Protein AF-A0A2D9WFL4-F1 (afdb_monomer_lite)

Structure (mmCIF, N/CA/C/O backbone):
data_AF-A0A2D9WFL4-F1
#
_entry.id   AF-A0A2D9WFL4-F1
#
loop_
_atom_site.group_PDB
_atom_site.id
_atom_site.type_symbol
_atom_site.label_atom_id
_atom_site.label_alt_id
_atom_site.label_comp_id
_atom_site.label_asym_id
_atom_site.label_entity_id
_atom_site.label_seq_id
_atom_site.pdbx_PDB_ins_code
_atom_site.Cartn_x
_atom_site.Cartn_y
_atom_site.Cartn_z
_atom_site.occupancy
_atom_site.B_iso_or_equiv
_atom_site.auth_seq_id
_atom_site.auth_comp_id
_atom_site.auth_asym_id
_atom_site.auth_atom_id
_atom_site.pdbx_PDB_model_num
ATOM 1 N N . MET A 1 1 ? -18.111 1.338 -8.204 1.00 41.81 1 MET A N 1
ATOM 2 C CA . MET A 1 1 ? -17.245 0.696 -9.218 1.00 41.81 1 MET A CA 1
ATOM 3 C C . MET A 1 1 ? -16.250 1.674 -9.859 1.00 41.81 1 MET A C 1
ATOM 5 O O . MET A 1 1 ? -15.153 1.237 -10.165 1.00 41.81 1 MET A O 1
ATOM 9 N N . GLU A 1 2 ? -16.521 2.983 -9.957 1.00 27.59 2 GLU A N 1
ATOM 10 C CA . GLU A 1 2 ? -15.543 3.952 -10.506 1.00 27.59 2 GLU A CA 1
ATOM 11 C C . GLU A 1 2 ? -14.470 4.491 -9.529 1.00 27.59 2 GLU A C 1
ATOM 13 O O . GLU A 1 2 ? -13.368 4.811 -9.965 1.00 27.59 2 GLU A O 1
ATOM 18 N N . GLU A 1 3 ? -14.732 4.611 -8.220 1.00 31.34 3 GLU A N 1
ATOM 19 C CA . GLU A 1 3 ? -13.865 5.429 -7.339 1.00 31.34 3 GLU A CA 1
ATOM 20 C C . GLU A 1 3 ? -12.453 4.862 -7.096 1.00 31.34 3 GLU A C 1
ATOM 22 O O . GLU A 1 3 ? -11.507 5.628 -6.917 1.00 31.34 3 GLU A O 1
ATOM 27 N N . ARG A 1 4 ? -12.262 3.535 -7.147 1.00 41.53 4 ARG A N 1
ATOM 28 C CA . ARG A 1 4 ? -10.943 2.904 -6.914 1.00 41.53 4 ARG A CA 1
ATOM 29 C C . ARG A 1 4 ? -10.022 2.936 -8.137 1.00 41.53 4 ARG A C 1
ATOM 31 O O . ARG A 1 4 ? -8.808 2.837 -7.981 1.00 41.53 4 ARG A O 1
ATOM 38 N N . ASN A 1 5 ? -10.578 3.133 -9.336 1.00 36.47 5 ASN A N 1
ATOM 39 C CA . ASN A 1 5 ? -9.815 3.262 -10.583 1.00 36.47 5 ASN A CA 1
ATOM 40 C C . ASN A 1 5 ? -9.359 4.700 -10.868 1.00 36.47 5 ASN A C 1
ATOM 42 O O . ASN A 1 5 ? -8.641 4.946 -11.838 1.00 36.47 5 ASN A O 1
ATOM 46 N N . VAL A 1 6 ? -9.720 5.652 -10.006 1.00 35.28 6 VAL A N 1
ATOM 47 C CA . VAL A 1 6 ? -9.372 7.062 -10.165 1.00 35.28 6 VAL A CA 1
ATOM 48 C C . VAL A 1 6 ? -8.360 7.470 -9.093 1.00 35.28 6 VAL A C 1
ATOM 50 O O . VAL A 1 6 ? -8.606 8.322 -8.244 1.00 35.28 6 VAL A O 1
ATOM 53 N N . ILE A 1 7 ? -7.144 6.924 -9.181 1.00 43.97 7 ILE A N 1
ATOM 54 C CA . ILE A 1 7 ? -5.972 7.685 -8.730 1.00 43.97 7 ILE A CA 1
ATOM 55 C C . ILE A 1 7 ? -5.792 8.813 -9.754 1.00 43.97 7 ILE A C 1
ATOM 57 O O . ILE A 1 7 ? -5.145 8.675 -10.791 1.00 43.97 7 ILE A O 1
ATOM 61 N N . HIS A 1 8 ? -6.487 9.914 -9.491 1.00 41.41 8 HIS A N 1
ATOM 62 C CA . HIS A 1 8 ? -6.560 11.122 -10.300 1.00 41.41 8 HIS A CA 1
ATOM 63 C C . HIS A 1 8 ? -5.153 11.618 -10.681 1.00 41.41 8 HIS A C 1
ATOM 65 O O . HIS A 1 8 ? -4.434 12.095 -9.811 1.00 41.41 8 HIS A O 1
ATOM 71 N N . ARG A 1 9 ? -4.768 11.502 -11.966 1.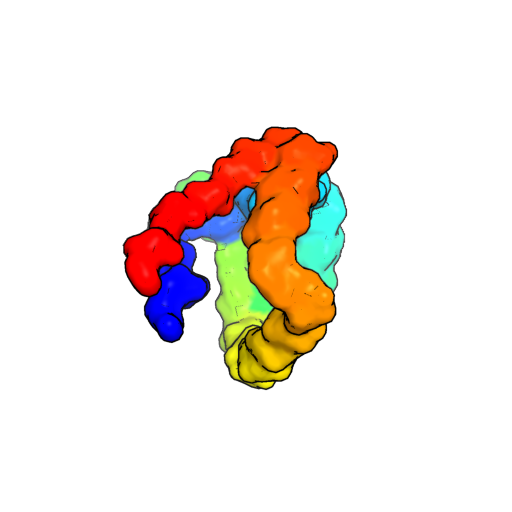00 46.88 9 ARG A N 1
ATOM 72 C CA . ARG A 1 9 ? -3.763 12.308 -12.709 1.00 46.88 9 ARG A CA 1
ATOM 73 C C . ARG A 1 9 ? -2.470 12.731 -11.981 1.00 46.88 9 ARG A C 1
ATOM 75 O O . ARG A 1 9 ? -1.842 13.716 -12.360 1.00 46.88 9 ARG A O 1
ATOM 82 N N . GLN A 1 10 ? -2.038 12.002 -10.964 1.00 55.69 10 GLN A N 1
ATOM 83 C CA . GLN A 1 10 ? -0.826 12.292 -10.219 1.00 55.69 10 GLN A CA 1
ATOM 84 C C . GLN A 1 10 ? 0.085 11.084 -10.264 1.00 55.69 10 GLN A C 1
ATOM 86 O O . GLN A 1 10 ? -0.298 9.975 -9.898 1.00 55.69 10 GLN A O 1
ATOM 91 N N . THR A 1 11 ? 1.327 11.332 -10.657 1.00 71.50 11 THR A N 1
ATOM 92 C CA . THR A 1 11 ? 2.406 10.366 -10.538 1.00 71.50 11 THR A CA 1
ATOM 93 C C . THR A 1 11 ? 2.470 9.821 -9.110 1.00 71.50 11 THR A C 1
ATOM 95 O O . THR A 1 11 ? 2.691 10.575 -8.148 1.00 71.50 11 THR A O 1
ATOM 98 N N . ILE A 1 12 ? 2.278 8.507 -8.980 1.00 85.94 12 ILE A N 1
ATOM 99 C CA . ILE A 1 12 ? 2.533 7.772 -7.745 1.00 85.94 12 ILE A CA 1
ATOM 100 C C . ILE A 1 12 ? 4.024 7.488 -7.683 1.00 85.94 12 ILE A C 1
ATOM 102 O O . ILE A 1 12 ? 4.589 6.854 -8.568 1.00 85.94 12 ILE A O 1
ATOM 106 N N . THR A 1 13 ? 4.667 7.993 -6.638 1.00 88.12 13 THR A N 1
ATOM 107 C CA . THR A 1 13 ? 6.080 7.739 -6.360 1.00 88.12 13 THR A CA 1
ATOM 108 C C . THR A 1 13 ? 6.201 6.753 -5.209 1.00 88.12 13 THR A C 1
ATOM 110 O O . THR A 1 13 ? 5.288 6.635 -4.390 1.00 88.12 13 THR A O 1
ATOM 113 N N . GLN A 1 14 ? 7.355 6.094 -5.089 1.00 87.81 14 GLN A N 1
ATOM 114 C CA . GLN A 1 14 ? 7.652 5.215 -3.952 1.00 87.81 14 GLN A CA 1
ATOM 115 C C . GLN A 1 14 ? 7.433 5.915 -2.606 1.00 87.81 14 GLN A C 1
ATOM 117 O O . GLN A 1 14 ? 6.865 5.320 -1.700 1.00 87.81 14 GLN A O 1
ATOM 122 N N . ARG A 1 15 ? 7.820 7.192 -2.483 1.00 88.31 15 ARG A N 1
ATOM 123 C CA . ARG A 1 15 ? 7.586 7.975 -1.262 1.00 88.31 15 ARG A CA 1
ATOM 124 C C . ARG A 1 15 ? 6.097 8.103 -0.946 1.00 88.31 15 ARG A C 1
ATOM 126 O O . ARG A 1 15 ? 5.709 7.860 0.187 1.00 88.31 15 ARG A O 1
ATOM 133 N N . LYS A 1 16 ? 5.272 8.467 -1.937 1.00 87.69 16 LYS A N 1
ATOM 134 C CA . LYS A 1 16 ? 3.816 8.584 -1.745 1.00 87.69 16 LYS A CA 1
ATOM 135 C C . LYS A 1 16 ? 3.203 7.244 -1.341 1.00 87.69 16 LYS A C 1
ATOM 137 O O . LYS A 1 16 ? 2.377 7.214 -0.437 1.00 87.69 16 LYS A O 1
ATOM 142 N N . LEU A 1 17 ? 3.630 6.156 -1.984 1.00 89.00 17 LEU A N 1
ATOM 143 C CA . LEU A 1 17 ? 3.145 4.814 -1.672 1.00 89.00 17 LEU A CA 1
ATOM 144 C C . LEU A 1 17 ? 3.552 4.378 -0.258 1.00 89.00 17 LEU A C 1
ATOM 146 O O . LEU A 1 17 ? 2.707 3.910 0.490 1.00 89.00 17 LEU A O 1
ATOM 150 N N . ALA A 1 18 ? 4.811 4.598 0.133 1.00 91.00 18 ALA A N 1
ATOM 151 C CA . ALA A 1 18 ? 5.312 4.279 1.469 1.00 91.00 18 ALA A CA 1
ATOM 152 C C . ALA A 1 18 ? 4.506 5.004 2.559 1.00 91.00 18 ALA A C 1
ATOM 154 O O . ALA A 1 18 ? 4.002 4.371 3.482 1.00 91.00 18 ALA A O 1
ATOM 155 N N . THR A 1 19 ? 4.290 6.315 2.389 1.00 89.00 19 THR A N 1
ATOM 156 C CA . THR A 1 19 ? 3.451 7.111 3.294 1.00 89.00 19 THR A CA 1
ATOM 157 C C . THR A 1 19 ? 2.016 6.590 3.356 1.00 89.00 19 THR A C 1
ATOM 159 O O . THR A 1 19 ? 1.474 6.462 4.447 1.00 89.00 19 THR A O 1
ATOM 162 N N . TYR A 1 20 ? 1.405 6.268 2.211 1.00 87.81 20 TYR A N 1
ATOM 163 C CA . TYR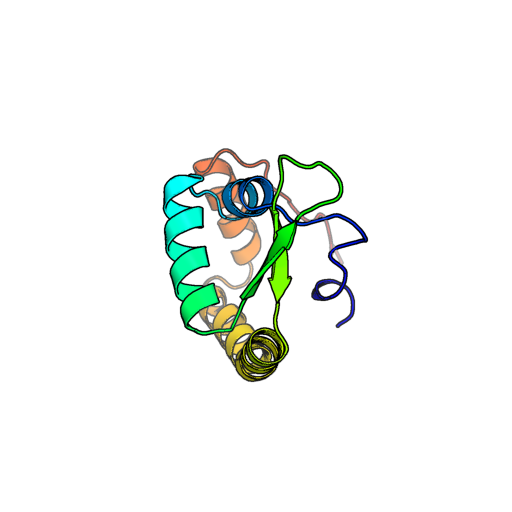 A 1 20 ? 0.038 5.740 2.165 1.00 87.81 20 TYR A CA 1
ATOM 164 C C . TYR A 1 20 ? -0.092 4.383 2.874 1.00 87.81 20 TYR A C 1
ATOM 166 O O . TYR A 1 20 ? -1.070 4.147 3.575 1.00 87.81 20 TYR A O 1
ATOM 174 N N . CYS A 1 21 ? 0.905 3.510 2.726 1.00 88.44 21 CYS A N 1
ATOM 175 C CA . CYS A 1 21 ? 0.932 2.188 3.347 1.00 88.44 21 CYS A CA 1
ATOM 176 C C . CYS A 1 21 ? 1.415 2.197 4.809 1.00 88.44 21 CYS A C 1
ATOM 178 O O . CYS A 1 21 ? 1.434 1.140 5.431 1.00 88.44 21 CYS A O 1
ATOM 180 N N . GLY A 1 22 ? 1.831 3.346 5.355 1.00 89.31 22 GLY A N 1
ATOM 181 C CA . GLY A 1 22 ? 2.356 3.437 6.721 1.00 89.31 22 GLY A CA 1
ATOM 182 C C . GLY A 1 22 ? 3.691 2.709 6.928 1.00 89.31 22 GLY A C 1
ATOM 183 O O . GLY A 1 22 ? 3.980 2.276 8.039 1.00 89.31 22 GLY A O 1
ATOM 184 N N . VAL A 1 23 ? 4.499 2.563 5.874 1.00 91.00 23 VAL A N 1
ATOM 185 C CA . VAL A 1 23 ? 5.817 1.902 5.917 1.00 91.00 23 VAL A CA 1
ATOM 186 C C . VAL A 1 23 ? 6.931 2.885 5.568 1.00 91.00 23 VAL A C 1
ATOM 188 O O . VAL A 1 23 ? 6.704 3.905 4.911 1.00 91.00 23 VAL A O 1
ATOM 191 N N . ASP A 1 24 ? 8.164 2.587 5.972 1.00 93.38 24 ASP A N 1
ATOM 192 C CA . ASP A 1 24 ? 9.310 3.389 5.556 1.00 93.38 24 ASP A CA 1
ATOM 193 C C . ASP A 1 24 ? 9.674 3.162 4.073 1.00 93.38 24 ASP A C 1
ATOM 195 O O . ASP A 1 24 ? 9.259 2.200 3.415 1.00 93.38 24 ASP A O 1
ATOM 199 N N . GLN A 1 25 ? 10.466 4.082 3.516 1.00 90.62 25 GLN A N 1
ATOM 200 C CA . GLN A 1 25 ? 10.845 4.024 2.103 1.00 90.62 25 GLN A CA 1
ATOM 201 C C . GLN A 1 25 ? 11.732 2.821 1.767 1.00 90.62 25 GLN A C 1
ATOM 203 O O . GLN A 1 25 ? 11.691 2.369 0.623 1.00 90.62 25 GLN A O 1
ATOM 208 N N . THR A 1 26 ? 12.524 2.309 2.709 1.00 92.88 26 THR A N 1
ATOM 209 C CA . THR A 1 26 ? 13.403 1.152 2.500 1.00 92.88 26 THR A CA 1
ATOM 210 C C . THR A 1 26 ? 12.574 -0.119 2.371 1.00 92.88 26 THR A C 1
ATOM 212 O O . THR A 1 26 ? 12.736 -0.838 1.384 1.00 92.88 26 THR A O 1
ATOM 215 N N . MET A 1 27 ? 11.628 -0.342 3.285 1.00 94.19 27 MET A N 1
ATOM 216 C CA . MET A 1 27 ? 10.663 -1.443 3.217 1.00 94.19 27 MET A CA 1
ATOM 217 C C . MET A 1 27 ? 9.840 -1.376 1.928 1.00 94.19 27 MET A C 1
ATOM 219 O O . MET A 1 27 ? 9.787 -2.346 1.171 1.00 94.19 27 MET A O 1
ATOM 223 N N . ALA A 1 28 ? 9.292 -0.200 1.592 1.00 93.12 28 ALA A N 1
ATOM 224 C CA . ALA A 1 28 ? 8.585 -0.009 0.325 1.00 93.12 28 ALA A CA 1
ATOM 225 C C . ALA A 1 28 ? 9.477 -0.318 -0.891 1.00 93.12 28 ALA A C 1
ATOM 227 O O . ALA A 1 28 ? 9.014 -0.905 -1.867 1.00 93.12 28 ALA A O 1
ATOM 228 N N . SER A 1 29 ? 10.766 0.043 -0.842 1.00 92.94 29 SER A N 1
ATOM 229 C CA . SER A 1 29 ? 11.727 -0.264 -1.908 1.00 92.94 29 SER A CA 1
ATOM 230 C C . SER A 1 29 ? 11.882 -1.765 -2.117 1.00 92.94 29 SER A C 1
ATOM 232 O O . SER A 1 29 ? 11.885 -2.215 -3.261 1.00 92.94 29 SER A O 1
ATOM 234 N N . GLN A 1 30 ? 12.013 -2.524 -1.025 1.00 96.38 30 GLN A N 1
ATOM 235 C CA . GLN A 1 30 ? 12.188 -3.974 -1.050 1.00 96.38 30 GLN A CA 1
ATOM 236 C C . GLN A 1 30 ? 10.957 -4.666 -1.633 1.00 96.38 30 GLN A C 1
ATOM 238 O O . GLN A 1 30 ? 11.093 -5.427 -2.587 1.00 96.38 30 GLN A O 1
ATOM 243 N N . VAL A 1 31 ? 9.759 -4.326 -1.150 1.00 95.75 31 VAL A N 1
ATOM 244 C CA . VAL A 1 31 ? 8.502 -4.889 -1.671 1.00 95.75 31 VAL A CA 1
ATOM 245 C C . VAL A 1 31 ? 8.334 -4.572 -3.156 1.00 95.75 31 VAL A C 1
ATOM 247 O O . VAL A 1 31 ? 8.072 -5.457 -3.962 1.00 95.75 31 VAL A O 1
ATOM 250 N N . LEU A 1 32 ? 8.553 -3.318 -3.555 1.00 94.06 32 LEU A N 1
ATOM 251 C CA . LEU A 1 32 ? 8.429 -2.918 -4.955 1.00 94.06 32 LEU A CA 1
ATOM 252 C C . LEU A 1 32 ? 9.458 -3.593 -5.873 1.00 94.06 32 LEU A C 1
ATOM 254 O O . LEU A 1 32 ? 9.183 -3.716 -7.059 1.00 94.06 32 LEU A O 1
ATOM 258 N N . ARG A 1 33 ? 10.635 -3.991 -5.368 1.00 95.62 33 ARG A N 1
ATOM 259 C CA . ARG A 1 33 ? 11.603 -4.779 -6.151 1.00 95.62 33 ARG A CA 1
ATOM 260 C C . ARG A 1 33 ? 11.068 -6.179 -6.427 1.00 95.62 33 ARG A C 1
ATOM 262 O O . ARG A 1 33 ? 11.164 -6.621 -7.562 1.00 95.62 33 ARG A O 1
ATOM 269 N N . VAL A 1 34 ? 10.478 -6.829 -5.424 1.00 97.38 34 VAL A N 1
ATOM 270 C CA . VAL A 1 34 ? 9.853 -8.152 -5.588 1.00 97.38 34 VAL A CA 1
ATOM 271 C C . VAL A 1 34 ? 8.697 -8.066 -6.586 1.00 97.38 34 VAL A C 1
ATOM 273 O O . VAL A 1 34 ? 8.679 -8.788 -7.572 1.00 97.38 34 VAL A O 1
ATOM 276 N N . LEU A 1 35 ? 7.803 -7.086 -6.427 1.00 95.88 35 LEU A N 1
ATOM 277 C CA . LEU A 1 35 ? 6.680 -6.897 -7.353 1.00 95.88 35 LEU A CA 1
ATOM 278 C C . LEU A 1 35 ? 7.121 -6.577 -8.795 1.00 95.88 35 LEU A C 1
ATOM 280 O O . LEU A 1 35 ? 6.389 -6.867 -9.739 1.00 95.88 35 LEU A O 1
ATOM 284 N N . GLU A 1 36 ? 8.278 -5.939 -8.986 1.00 95.88 36 GLU A N 1
ATOM 285 C CA . GLU A 1 36 ? 8.848 -5.667 -10.314 1.00 95.88 36 GLU A CA 1
ATOM 286 C C . GLU A 1 36 ? 9.506 -6.924 -10.909 1.00 95.88 36 GLU A C 1
ATOM 288 O O . GLU A 1 36 ? 9.314 -7.220 -12.091 1.00 95.88 36 GLU A O 1
ATOM 293 N N . GLN A 1 37 ? 10.202 -7.714 -10.081 1.00 97.62 37 GLN A N 1
ATOM 294 C CA . GLN A 1 37 ? 10.718 -9.039 -10.451 1.00 97.62 37 GLN A CA 1
ATOM 295 C C . GLN A 1 37 ? 9.593 -9.981 -10.892 1.00 97.62 37 GLN A C 1
ATOM 297 O O . GLN A 1 37 ? 9.746 -10.654 -11.907 1.00 97.62 37 GLN A O 1
ATOM 302 N N . ASP A 1 38 ? 8.441 -9.925 -10.224 1.00 97.38 38 ASP A N 1
ATOM 303 C CA . ASP A 1 38 ? 7.236 -10.695 -10.563 1.00 97.38 38 ASP A CA 1
ATOM 304 C C . ASP A 1 38 ? 6.414 -10.063 -11.705 1.00 97.38 38 ASP A C 1
ATOM 306 O O . ASP A 1 38 ? 5.340 -10.542 -12.071 1.00 97.38 38 ASP A O 1
ATOM 310 N N . HIS A 1 39 ? 6.902 -8.960 -12.279 1.00 96.12 39 HIS A N 1
ATOM 311 C CA . HIS A 1 39 ? 6.296 -8.242 -13.403 1.00 96.12 39 HIS A CA 1
ATOM 312 C C . HIS A 1 39 ? 4.895 -7.699 -13.104 1.00 96.12 39 HIS A C 1
ATOM 314 O O . HIS A 1 39 ? 4.098 -7.529 -14.022 1.00 96.12 39 HIS A O 1
ATOM 320 N N . LEU A 1 40 ? 4.574 -7.400 -11.846 1.00 95.31 40 LEU A N 1
ATOM 321 C CA . LEU A 1 40 ? 3.275 -6.862 -11.416 1.00 95.31 40 LEU A CA 1
ATOM 322 C C . LEU A 1 40 ? 3.260 -5.329 -11.389 1.00 95.31 40 LEU A C 1
ATOM 324 O O . LEU A 1 40 ? 2.227 -4.687 -11.601 1.00 95.31 40 LEU A O 1
ATOM 328 N N . VAL A 1 41 ? 4.425 -4.727 -11.160 1.00 94.12 41 VAL A N 1
ATOM 329 C CA . VAL A 1 41 ? 4.633 -3.277 -11.215 1.00 94.12 41 VAL A CA 1
ATOM 330 C C . VAL A 1 41 ? 5.831 -2.947 -12.095 1.00 94.12 41 VAL A C 1
ATOM 332 O O . VAL A 1 41 ? 6.716 -3.771 -12.297 1.00 94.12 41 VAL A O 1
ATOM 335 N N . ARG A 1 42 ? 5.877 -1.715 -12.596 1.00 91.38 42 ARG A N 1
ATOM 336 C CA . ARG A 1 42 ? 7.046 -1.159 -13.282 1.00 91.38 42 ARG A CA 1
ATOM 337 C C . ARG A 1 42 ? 7.368 0.237 -12.769 1.00 91.38 42 ARG A C 1
ATOM 339 O O . ARG A 1 42 ? 6.460 1.039 -12.516 1.00 91.38 42 ARG A O 1
ATOM 346 N N . ARG A 1 43 ? 8.659 0.551 -12.676 1.00 89.75 43 ARG A N 1
ATOM 347 C CA . ARG A 1 43 ? 9.167 1.907 -12.432 1.00 89.75 43 ARG A CA 1
ATOM 348 C C . ARG A 1 43 ? 9.536 2.576 -13.756 1.00 89.75 43 ARG A C 1
ATOM 350 O O . ARG A 1 43 ? 10.115 1.950 -14.635 1.00 89.75 43 ARG A O 1
ATOM 357 N N . ALA A 1 44 ? 9.219 3.858 -13.909 1.00 84.44 44 ALA A N 1
ATOM 358 C CA . ALA A 1 44 ? 9.719 4.669 -15.022 1.00 84.44 44 ALA A CA 1
ATOM 359 C C . ALA A 1 44 ? 10.133 6.065 -14.537 1.00 84.44 44 ALA A C 1
ATOM 361 O O . ALA A 1 44 ? 9.560 6.543 -13.551 1.00 84.44 44 ALA A O 1
ATOM 362 N N . PRO A 1 45 ? 11.085 6.736 -15.212 1.00 79.56 45 PRO A N 1
ATOM 363 C CA . PRO A 1 45 ? 11.432 8.118 -14.901 1.00 79.56 45 PRO A CA 1
ATOM 364 C C . PRO A 1 45 ? 10.180 8.998 -14.878 1.00 79.56 45 PRO A C 1
ATOM 366 O O . PRO A 1 45 ? 9.336 8.930 -15.773 1.00 79.56 45 PRO A O 1
ATOM 369 N N . GLY A 1 46 ? 10.011 9.767 -13.807 1.00 69.81 46 GLY A N 1
ATOM 370 C CA . GLY A 1 46 ? 8.941 10.746 -13.683 1.00 69.81 46 GLY A CA 1
ATOM 371 C C . GLY A 1 46 ? 9.261 12.062 -14.381 1.00 69.81 46 GLY A C 1
ATOM 372 O O . GLY A 1 46 ? 10.317 12.241 -14.980 1.00 69.81 46 GLY A O 1
ATOM 373 N N . HIS A 1 47 ? 8.323 13.003 -14.272 1.00 63.75 47 HIS A N 1
ATOM 374 C CA . HIS A 1 47 ? 8.465 14.356 -14.817 1.00 63.75 47 HIS A CA 1
ATOM 375 C C . HIS A 1 47 ? 9.597 15.152 -14.141 1.00 63.75 47 HIS A C 1
ATOM 377 O O . HIS A 1 47 ? 10.192 16.034 -14.750 1.00 63.75 47 HIS A O 1
ATOM 383 N N . ASP A 1 48 ? 9.900 14.847 -12.878 1.00 62.53 48 ASP A N 1
ATOM 384 C CA . ASP A 1 48 ? 11.100 15.325 -12.195 1.00 62.53 48 ASP A CA 1
ATOM 385 C C . ASP A 1 48 ? 12.154 14.213 -12.239 1.00 62.53 48 ASP A C 1
ATOM 387 O O . ASP A 1 48 ? 11.879 13.083 -11.813 1.00 62.53 48 ASP A O 1
ATOM 391 N N . SER A 1 49 ? 13.351 14.541 -12.734 1.00 53.84 49 SER A N 1
ATOM 392 C CA . SER A 1 49 ? 14.481 13.628 -12.980 1.00 53.84 49 SER A CA 1
ATOM 393 C C . SER A 1 49 ? 14.932 12.852 -11.739 1.00 53.84 49 SER A C 1
ATOM 395 O O . SER A 1 49 ? 15.660 11.867 -11.846 1.00 53.84 49 SER A O 1
ATOM 397 N N . ARG A 1 50 ? 14.475 13.274 -10.556 1.00 60.41 50 ARG A N 1
ATOM 398 C CA . ARG A 1 50 ? 14.784 12.669 -9.256 1.00 60.41 50 ARG A CA 1
ATOM 399 C C . ARG A 1 50 ? 13.702 11.730 -8.721 1.00 60.41 50 ARG A C 1
ATOM 401 O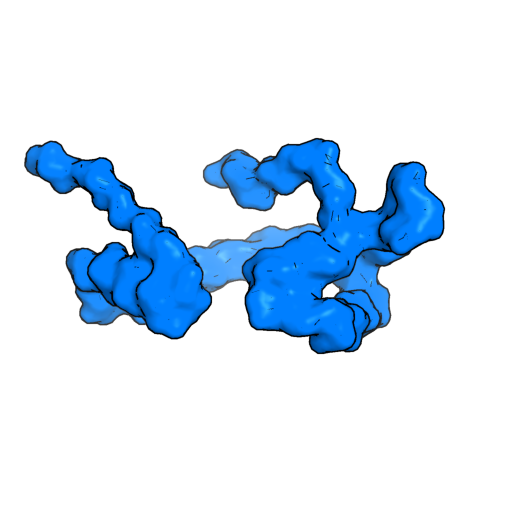 O . ARG A 1 50 ? 13.862 11.201 -7.622 1.00 60.41 50 ARG A O 1
ATOM 408 N N . SER A 1 51 ? 12.603 11.510 -9.446 1.00 67.56 51 SER A N 1
ATOM 409 C CA . SER A 1 51 ? 11.503 10.660 -8.975 1.00 67.56 51 SER A CA 1
ATOM 410 C C . SER A 1 51 ? 11.127 9.579 -9.983 1.00 67.56 51 SER A C 1
ATOM 412 O O . SER A 1 51 ? 10.847 9.865 -11.141 1.00 67.56 51 SER A O 1
ATOM 414 N N . ASN A 1 52 ? 11.078 8.326 -9.525 1.00 78.19 52 ASN A N 1
ATOM 415 C CA . ASN A 1 52 ? 10.496 7.236 -10.300 1.00 78.19 52 ASN A CA 1
ATOM 416 C C . ASN A 1 52 ? 8.986 7.179 -10.062 1.00 78.19 52 ASN A C 1
ATOM 418 O O . ASN A 1 52 ? 8.509 7.193 -8.921 1.00 78.19 52 ASN A O 1
ATOM 422 N N . SER A 1 53 ? 8.261 7.094 -11.166 1.00 86.12 53 SER A N 1
ATOM 423 C CA . SER A 1 53 ? 6.826 6.868 -11.245 1.00 86.12 53 SER A CA 1
ATOM 424 C C . SER A 1 53 ? 6.541 5.370 -11.202 1.00 86.12 53 SER A C 1
ATOM 426 O O . SER A 1 53 ? 7.230 4.593 -11.863 1.00 86.12 53 SER A O 1
ATOM 428 N N . LEU A 1 54 ? 5.523 4.971 -10.447 1.00 88.88 54 LEU A N 1
ATOM 429 C CA . LEU A 1 54 ? 5.069 3.589 -10.326 1.00 88.88 54 LEU A CA 1
ATOM 430 C C . LEU A 1 54 ? 3.820 3.360 -11.170 1.00 88.88 54 LEU A C 1
ATOM 432 O O . LEU A 1 54 ? 2.880 4.156 -11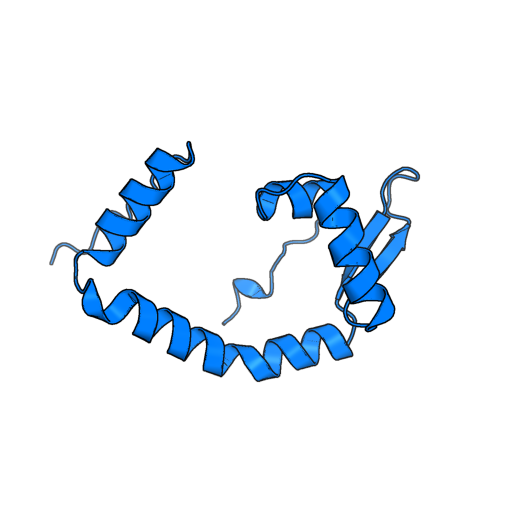.130 1.00 88.88 54 LEU A O 1
ATOM 436 N N . TYR A 1 55 ? 3.803 2.246 -11.895 1.00 89.00 55 TYR A N 1
ATOM 437 C CA . TYR A 1 55 ? 2.665 1.819 -12.700 1.00 89.00 55 TYR A CA 1
ATOM 438 C C . TYR A 1 55 ? 2.398 0.336 -12.483 1.00 89.00 55 TYR A C 1
ATOM 440 O O . TYR A 1 55 ? 3.335 -0.457 -12.415 1.00 89.00 55 TYR A O 1
ATOM 448 N N . LEU A 1 56 ? 1.122 -0.041 -12.454 1.00 91.56 56 LEU A N 1
ATOM 449 C CA . LEU A 1 56 ? 0.730 -1.435 -12.635 1.00 91.56 56 LEU A CA 1
ATOM 450 C C . LEU A 1 56 ? 0.995 -1.857 -14.082 1.00 91.56 56 LEU A C 1
ATOM 452 O O . LEU A 1 56 ? 0.705 -1.100 -15.019 1.00 91.56 56 LEU A O 1
ATOM 456 N N . THR A 1 57 ? 1.516 -3.066 -14.241 1.00 92.88 57 THR A N 1
ATOM 457 C CA . THR A 1 57 ? 1.551 -3.781 -15.521 1.00 92.88 57 THR A CA 1
ATOM 458 C C . THR A 1 57 ? 0.178 -4.391 -15.817 1.00 92.88 57 THR A C 1
ATOM 460 O O . THR A 1 57 ? -0.725 -4.363 -14.978 1.00 92.88 57 THR A O 1
ATOM 463 N N . ASP A 1 58 ? 0.007 -4.970 -17.004 1.00 93.00 58 ASP A N 1
ATOM 464 C CA . ASP A 1 58 ? -1.238 -5.663 -17.347 1.00 93.00 58 ASP A CA 1
ATOM 465 C C . ASP A 1 58 ? -1.452 -6.919 -16.493 1.00 93.00 58 ASP A C 1
ATOM 467 O O . ASP A 1 58 ? -2.572 -7.175 -16.059 1.00 93.00 58 ASP A O 1
ATOM 471 N N . SER A 1 59 ? -0.390 -7.668 -16.183 1.00 94.06 59 SER A N 1
ATOM 472 C CA . SER A 1 59 ? -0.441 -8.796 -15.240 1.00 94.06 59 SER A CA 1
ATOM 473 C C . SER A 1 59 ? -0.818 -8.335 -13.833 1.00 94.06 59 SER A C 1
ATOM 475 O O . SER A 1 59 ? -1.700 -8.930 -13.222 1.00 94.06 59 SER A O 1
ATOM 477 N N . GLY A 1 60 ? -0.237 -7.232 -13.348 1.00 93.62 60 GLY A N 1
ATOM 478 C CA . GLY A 1 60 ? -0.611 -6.648 -12.059 1.00 93.62 60 GLY A CA 1
ATOM 479 C C . GLY A 1 60 ? -2.086 -6.247 -11.996 1.00 93.62 60 GLY A C 1
ATOM 480 O O . GLY A 1 60 ? -2.756 -6.508 -10.999 1.00 93.62 60 GLY A O 1
ATOM 481 N N . ARG A 1 61 ? -2.625 -5.662 -13.075 1.00 93.38 61 ARG A N 1
ATOM 482 C CA . ARG A 1 61 ? -4.058 -5.330 -13.166 1.00 93.38 61 ARG A CA 1
ATOM 483 C C . ARG A 1 61 ? -4.939 -6.576 -13.158 1.00 93.38 61 ARG A C 1
ATOM 485 O O . ARG A 1 61 ? -5.941 -6.573 -12.454 1.00 93.38 61 ARG A O 1
ATOM 492 N N . ARG A 1 62 ? -4.564 -7.624 -13.900 1.00 94.25 62 ARG A N 1
ATOM 493 C CA . ARG A 1 62 ? -5.329 -8.882 -13.956 1.00 94.25 62 ARG A CA 1
ATOM 494 C C . ARG A 1 62 ? -5.450 -9.538 -12.586 1.00 94.25 62 ARG A C 1
ATOM 496 O O . ARG A 1 62 ? -6.567 -9.815 -12.176 1.00 94.25 62 ARG A O 1
ATOM 503 N N . ILE A 1 63 ? -4.343 -9.676 -11.851 1.00 94.00 63 ILE A N 1
ATOM 504 C CA . ILE A 1 63 ? -4.364 -10.263 -10.499 1.00 94.00 63 ILE A CA 1
ATOM 505 C C . ILE A 1 63 ? -5.299 -9.480 -9.572 1.00 94.00 63 ILE A C 1
ATOM 507 O O . ILE A 1 63 ? -6.079 -10.073 -8.835 1.00 94.00 63 ILE A O 1
ATOM 511 N N . ILE A 1 64 ? -5.260 -8.144 -9.620 1.00 91.88 64 ILE A N 1
ATOM 512 C CA . ILE A 1 64 ? -6.167 -7.318 -8.813 1.00 91.88 64 ILE A CA 1
ATOM 513 C C . ILE A 1 64 ? -7.626 -7.578 -9.202 1.00 91.88 64 ILE A C 1
ATOM 515 O O . ILE A 1 64 ? -8.457 -7.756 -8.318 1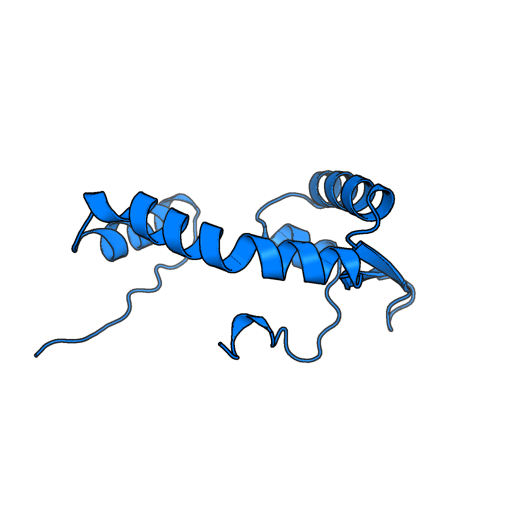.00 91.88 64 ILE A O 1
ATOM 519 N N . SER A 1 65 ? -7.939 -7.617 -10.499 1.00 90.88 65 SER A N 1
ATOM 520 C CA . SER A 1 65 ? -9.300 -7.879 -10.979 1.00 90.88 65 SER A CA 1
ATOM 521 C C . SER A 1 65 ? -9.806 -9.277 -10.616 1.00 90.88 65 SER A C 1
ATOM 523 O O . SER A 1 65 ? -10.989 -9.429 -10.328 1.00 90.88 65 SER A O 1
ATOM 525 N N . GLU A 1 66 ? -8.931 -10.281 -10.607 1.00 94.06 66 GLU A N 1
ATOM 526 C CA . GLU A 1 66 ? -9.264 -11.656 -10.219 1.00 94.06 66 GLU A CA 1
ATOM 527 C C . GLU A 1 66 ? -9.510 -11.783 -8.709 1.00 94.06 66 GLU A C 1
ATOM 529 O O . GLU A 1 66 ? -10.446 -12.462 -8.297 1.00 94.06 66 GLU A O 1
ATOM 534 N N . LEU A 1 67 ? -8.720 -11.089 -7.883 1.00 92.81 67 LEU A N 1
ATOM 535 C CA . LEU A 1 67 ? -8.824 -11.152 -6.420 1.00 92.81 67 LEU A CA 1
ATOM 536 C C . LEU A 1 67 ? -9.882 -10.213 -5.828 1.00 92.81 67 LEU A C 1
ATOM 538 O O . LEU A 1 67 ? -10.296 -10.399 -4.684 1.00 92.81 67 LEU A O 1
ATOM 542 N N . GLU A 1 68 ? -10.315 -9.184 -6.560 1.00 90.56 68 GLU A N 1
ATOM 543 C CA . GLU A 1 68 ? -11.232 -8.165 -6.038 1.00 90.56 68 GLU A CA 1
ATOM 544 C C . GLU A 1 68 ? -12.551 -8.743 -5.485 1.00 90.56 68 GLU A C 1
ATOM 546 O O . GLU A 1 68 ? -12.920 -8.361 -4.369 1.00 90.56 68 GLU A O 1
ATOM 551 N N . PRO A 1 69 ? -13.248 -9.677 -6.166 1.00 91.75 69 PRO A N 1
ATOM 552 C CA . PRO A 1 69 ? -14.475 -10.268 -5.633 1.00 91.75 69 PRO A CA 1
ATOM 553 C C . PRO A 1 69 ? -14.249 -11.002 -4.305 1.00 91.75 69 PRO A C 1
ATOM 555 O O . PRO A 1 69 ? -15.013 -10.815 -3.358 1.00 91.75 69 PRO A O 1
ATOM 558 N N . GLU A 1 70 ? -13.177 -11.791 -4.209 1.00 93.50 70 GLU A N 1
ATOM 559 C CA . GLU A 1 70 ? -12.835 -12.534 -2.992 1.00 93.50 70 GLU A CA 1
ATOM 560 C C . GLU A 1 70 ? -12.442 -11.597 -1.847 1.00 93.50 70 GLU A C 1
ATOM 562 O O . GLU A 1 70 ? -12.862 -11.801 -0.708 1.00 93.50 70 GLU A O 1
ATOM 567 N N . MET A 1 71 ? -11.703 -10.522 -2.143 1.00 90.44 71 MET A N 1
ATOM 568 C CA . MET A 1 71 ? -11.346 -9.510 -1.148 1.00 90.44 71 MET A CA 1
ATOM 569 C C . MET A 1 71 ? -12.569 -8.796 -0.571 1.00 90.44 71 MET A C 1
ATOM 571 O O . MET A 1 71 ? -12.597 -8.530 0.628 1.00 90.44 71 MET A O 1
ATOM 575 N N . LEU A 1 72 ? -13.582 -8.494 -1.388 1.00 89.56 72 LEU A N 1
ATOM 576 C CA . LEU A 1 72 ? -14.822 -7.869 -0.911 1.00 89.56 72 LEU A CA 1
ATOM 577 C C . LEU A 1 72 ? -15.603 -8.800 0.022 1.00 89.56 72 LEU A C 1
ATOM 579 O O . LEU A 1 72 ? -16.106 -8.365 1.060 1.00 89.56 72 LEU A O 1
ATOM 583 N N . VAL A 1 73 ? -15.669 -10.088 -0.325 1.00 91.88 73 VAL A N 1
ATOM 584 C CA . VAL A 1 73 ? -16.288 -11.112 0.523 1.00 91.88 73 VAL A CA 1
ATOM 585 C C . VAL A 1 73 ? -15.520 -11.222 1.842 1.00 91.88 73 VAL A C 1
ATOM 587 O O . VAL A 1 73 ? -16.125 -11.103 2.908 1.00 91.88 73 VAL A O 1
ATOM 590 N N . LEU A 1 74 ? -14.191 -11.345 1.788 1.00 91.94 74 LEU A N 1
ATOM 591 C CA . LEU A 1 74 ? -13.335 -11.432 2.970 1.00 91.94 74 LEU A CA 1
ATOM 592 C C . LEU A 1 74 ? -13.477 -10.214 3.893 1.00 91.94 74 LEU A C 1
ATOM 594 O O . LEU A 1 74 ? -13.633 -10.399 5.098 1.00 91.94 74 LEU A O 1
ATOM 598 N N . ASP A 1 75 ? -13.462 -8.993 3.349 1.00 86.56 75 ASP A N 1
ATOM 599 C CA . ASP A 1 75 ? -13.606 -7.761 4.137 1.00 86.56 75 ASP A CA 1
ATOM 600 C C . ASP A 1 75 ? -14.955 -7.741 4.870 1.00 86.56 75 ASP A C 1
ATOM 602 O O . ASP A 1 75 ? -15.016 -7.502 6.078 1.00 86.56 75 ASP A O 1
ATOM 606 N N . SER A 1 76 ? -16.040 -8.101 4.173 1.00 85.44 76 SER A N 1
ATOM 607 C CA . SER A 1 76 ? -17.371 -8.168 4.782 1.00 85.44 76 SER A CA 1
ATOM 608 C C . SER A 1 76 ? -17.439 -9.201 5.914 1.00 85.44 76 SER A C 1
ATOM 610 O O . SER A 1 76 ? -17.900 -8.879 7.013 1.00 85.44 76 SER A O 1
ATOM 612 N N . HIS A 1 77 ? -16.906 -10.409 5.704 1.00 91.88 77 HIS A N 1
ATOM 613 C CA . HIS A 1 77 ? -16.877 -11.469 6.712 1.00 91.88 77 HIS A CA 1
ATOM 614 C C . HIS A 1 77 ? -16.010 -11.116 7.918 1.00 91.88 77 HIS A C 1
ATOM 616 O O . HIS A 1 77 ? -16.435 -11.338 9.052 1.00 91.88 77 HIS A O 1
ATOM 622 N N . PHE A 1 78 ? -14.834 -10.525 7.694 1.00 89.88 78 PHE A N 1
ATOM 623 C CA . PHE A 1 78 ? -13.911 -10.143 8.761 1.00 89.88 78 PHE A CA 1
ATOM 624 C C . PHE A 1 78 ? -14.569 -9.193 9.769 1.00 89.88 78 PHE A C 1
ATOM 626 O O . PHE A 1 78 ? -14.428 -9.362 10.980 1.00 89.88 78 PHE A O 1
ATOM 633 N N . PHE A 1 79 ? -15.345 -8.225 9.274 1.00 89.12 79 PHE A N 1
ATOM 634 C CA . PHE A 1 79 ? -16.036 -7.242 10.109 1.00 89.12 79 PHE A CA 1
ATOM 635 C C . PHE A 1 79 ? -17.457 -7.659 10.531 1.00 89.12 79 PHE A C 1
ATOM 637 O O . PHE A 1 79 ? -18.063 -6.964 11.345 1.00 89.12 79 PHE A O 1
ATOM 644 N N . THR A 1 80 ? -17.992 -8.789 10.047 1.00 91.44 80 THR A N 1
ATOM 645 C CA . THR A 1 80 ? -19.391 -9.195 10.302 1.00 91.44 80 THR A CA 1
ATOM 646 C C . THR A 1 80 ? -19.703 -9.325 11.795 1.00 91.44 80 THR A C 1
ATOM 648 O O . THR A 1 80 ? -20.747 -8.858 12.243 1.00 91.44 80 THR A O 1
ATOM 651 N N . LEU A 1 81 ? -18.788 -9.895 12.590 1.00 92.56 81 LEU A N 1
ATOM 652 C CA . LEU A 1 81 ? -18.994 -10.105 14.033 1.00 92.56 81 LEU A CA 1
ATOM 653 C C . LEU A 1 81 ? -19.145 -8.804 14.833 1.00 92.56 81 LEU A C 1
ATOM 655 O O . LEU A 1 81 ? -19.683 -8.822 15.937 1.00 92.56 81 LEU A O 1
ATOM 659 N N . LEU A 1 82 ? -18.677 -7.677 14.295 1.00 93.19 82 LEU A N 1
ATOM 660 C CA . LEU A 1 82 ? -18.789 -6.379 14.955 1.00 93.19 82 LEU A CA 1
ATOM 661 C C . LEU A 1 82 ? -20.168 -5.736 14.746 1.00 93.19 82 LEU A C 1
ATOM 663 O O . LEU A 1 82 ? -20.552 -4.887 15.552 1.00 93.19 82 LEU A O 1
ATOM 667 N N . GLY A 1 83 ? -20.916 -6.126 13.706 1.00 91.69 83 GLY A N 1
ATOM 668 C CA . GLY A 1 83 ? -22.235 -5.570 13.395 1.00 91.69 83 GLY A CA 1
ATOM 669 C C . GLY A 1 83 ? -22.227 -4.037 13.333 1.00 91.69 83 GLY A C 1
ATOM 670 O O . GLY A 1 83 ? -21.416 -3.425 12.639 1.00 91.69 83 GLY A O 1
ATOM 671 N N . GLU A 1 84 ? -23.095 -3.395 14.112 1.00 91.81 84 GLU A N 1
ATOM 672 C CA . GLU A 1 84 ? -23.190 -1.928 14.195 1.00 91.81 84 GLU A CA 1
ATOM 673 C C . GLU A 1 84 ? -21.924 -1.263 14.773 1.00 91.81 84 GLU A C 1
ATOM 675 O O . GLU A 1 84 ? -21.666 -0.082 14.532 1.00 91.81 8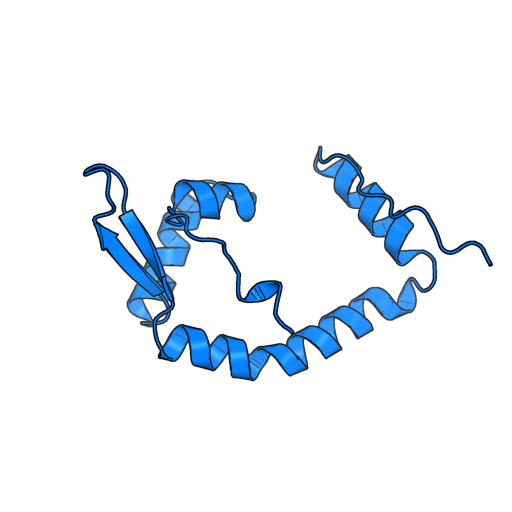4 GLU A O 1
ATOM 680 N N . ASN A 1 85 ? -21.073 -2.019 15.477 1.00 93.88 85 ASN A N 1
ATOM 681 C CA . ASN A 1 85 ? -19.857 -1.494 16.102 1.00 93.88 85 ASN A CA 1
ATOM 682 C C . ASN A 1 85 ? -18.699 -1.285 15.119 1.00 93.88 85 ASN A C 1
ATOM 684 O O . ASN A 1 85 ? -17.674 -0.726 15.511 1.00 93.88 85 ASN A O 1
ATOM 688 N N . VAL A 1 86 ? -18.822 -1.703 13.852 1.00 91.88 86 VAL A N 1
ATOM 689 C CA . VAL A 1 86 ? -17.734 -1.606 12.859 1.00 91.88 86 VAL A CA 1
ATOM 690 C C . VAL A 1 86 ? -17.197 -0.180 12.737 1.00 91.88 86 VAL A C 1
ATOM 692 O O . VAL A 1 86 ? -15.982 0.017 12.695 1.00 91.88 86 VAL A O 1
ATOM 695 N N . GLN A 1 87 ? -18.077 0.824 12.711 1.00 90.56 87 GLN A N 1
ATOM 696 C CA . GLN A 1 87 ? -17.651 2.220 12.565 1.00 90.56 87 GLN A CA 1
ATOM 697 C C . GLN A 1 87 ? -16.927 2.733 13.810 1.00 90.56 87 GLN A C 1
ATOM 699 O O . GLN A 1 87 ? -15.895 3.393 13.693 1.00 90.56 87 GLN A O 1
ATOM 704 N N . MET A 1 88 ? -17.426 2.377 14.998 1.00 93.12 88 MET A N 1
ATOM 705 C CA . MET A 1 88 ? -16.779 2.725 16.264 1.00 93.12 88 MET A CA 1
ATOM 706 C C . MET A 1 88 ? -15.393 2.083 16.354 1.00 93.12 88 MET A C 1
ATOM 708 O O . MET A 1 88 ? -14.413 2.767 16.625 1.00 93.12 88 MET A O 1
ATOM 712 N N . PHE A 1 89 ? -15.293 0.791 16.042 1.00 93.31 89 PHE A N 1
ATOM 713 C CA . PHE A 1 89 ? -14.029 0.066 16.050 1.00 93.31 89 PHE A CA 1
ATOM 714 C C . PHE A 1 89 ? -13.001 0.692 15.097 1.00 93.31 89 PHE A C 1
ATOM 716 O O . PHE A 1 89 ? -11.869 0.962 15.502 1.00 93.31 89 PHE A O 1
ATOM 723 N N . LYS A 1 90 ? -13.401 1.008 13.856 1.00 91.12 90 LYS A N 1
ATOM 724 C CA . LYS A 1 90 ? -12.538 1.701 12.882 1.00 91.12 90 LYS A CA 1
ATOM 725 C C . LYS A 1 90 ? -12.073 3.067 13.400 1.00 91.12 90 LYS A C 1
ATOM 727 O O . LYS A 1 90 ? -10.893 3.387 13.268 1.00 91.12 90 LYS A O 1
ATOM 732 N N . ALA A 1 91 ? -12.962 3.841 14.024 1.00 91.94 91 ALA A N 1
ATOM 733 C CA . ALA A 1 91 ? -12.616 5.125 14.630 1.00 91.94 91 ALA A CA 1
ATOM 734 C C . ALA A 1 91 ? -11.604 4.967 15.777 1.00 91.94 91 ALA A C 1
ATOM 736 O O . ALA A 1 91 ? -10.620 5.703 15.831 1.00 91.94 91 ALA A O 1
ATOM 737 N N . THR A 1 92 ? -11.789 3.983 16.662 1.00 94.19 92 THR A N 1
ATOM 738 C CA . THR A 1 92 ? -10.851 3.712 17.761 1.00 94.19 92 THR A CA 1
ATOM 739 C C . THR A 1 92 ? -9.479 3.285 17.243 1.00 94.19 92 THR A C 1
ATOM 741 O O . THR A 1 92 ? -8.468 3.789 17.727 1.00 94.19 92 THR A O 1
ATOM 744 N N . LEU A 1 93 ? -9.418 2.425 16.218 1.00 93.38 93 LEU A N 1
ATOM 745 C CA . LEU A 1 93 ? -8.150 2.056 15.583 1.00 93.38 93 LEU A CA 1
ATOM 746 C C . LEU A 1 93 ? -7.437 3.272 14.985 1.00 93.38 93 LEU A C 1
ATOM 748 O O . LEU A 1 93 ? -6.233 3.411 15.179 1.00 93.38 93 LEU A O 1
ATOM 752 N N . GLN A 1 94 ? -8.168 4.168 14.312 1.00 90.38 94 GLN A N 1
ATOM 753 C CA . GLN A 1 94 ? -7.608 5.405 13.755 1.00 90.38 94 GLN A CA 1
ATOM 754 C C . GLN A 1 94 ? -6.953 6.270 14.840 1.00 90.38 94 GLN A C 1
ATOM 756 O O . GLN A 1 94 ? -5.830 6.725 14.635 1.00 90.38 94 GLN A O 1
ATOM 761 N N . ILE A 1 95 ? -7.585 6.413 16.012 1.00 92.19 95 ILE A N 1
ATOM 762 C CA . ILE A 1 95 ? -7.005 7.140 17.156 1.00 92.19 95 ILE A CA 1
ATOM 763 C C . ILE A 1 95 ? -5.687 6.499 17.605 1.00 92.19 95 ILE A C 1
ATOM 765 O O . ILE A 1 95 ? -4.703 7.211 17.802 1.00 92.19 95 ILE A O 1
ATOM 769 N N . LEU A 1 96 ? -5.644 5.167 17.737 1.00 93.44 96 LEU A N 1
ATOM 770 C CA . LEU A 1 96 ? -4.449 4.449 18.201 1.00 93.44 96 LEU A CA 1
ATOM 771 C C . LEU A 1 96 ? -3.243 4.627 17.271 1.00 93.44 96 LEU A C 1
ATOM 773 O O . LEU A 1 96 ? -2.110 4.632 17.744 1.00 93.44 96 LEU A O 1
ATOM 777 N N . ILE A 1 97 ? -3.479 4.806 15.969 1.00 89.31 97 ILE A N 1
ATOM 778 C CA . ILE A 1 97 ? -2.421 5.049 14.976 1.00 89.31 97 ILE A CA 1
ATOM 779 C C . ILE A 1 97 ? -2.219 6.540 14.656 1.00 89.31 97 ILE A C 1
ATOM 781 O O . ILE A 1 97 ? -1.533 6.876 13.692 1.00 89.31 97 ILE A O 1
ATOM 785 N N . GLY A 1 98 ? -2.805 7.444 15.451 1.00 85.94 98 GLY A N 1
ATOM 786 C CA . GLY A 1 98 ? -2.623 8.892 15.317 1.00 85.94 98 GLY A CA 1
ATOM 787 C C . GLY A 1 98 ? -3.338 9.527 14.118 1.00 85.94 98 GLY A C 1
ATOM 788 O O . GLY A 1 98 ? -2.980 10.628 13.704 1.00 85.94 98 GLY A O 1
ATOM 789 N N . LEU A 1 99 ? -4.341 8.854 13.548 1.00 83.19 99 LEU A N 1
ATOM 790 C CA . LEU A 1 99 ? -5.193 9.389 12.486 1.00 83.19 99 LEU A CA 1
ATOM 791 C C . LEU A 1 99 ? -6.467 10.022 13.058 1.00 83.19 99 LEU A C 1
ATOM 793 O O . LEU A 1 99 ? -7.014 9.581 14.067 1.00 83.19 99 LEU A O 1
ATOM 797 N N . THR A 1 100 ? -6.985 11.045 12.375 1.00 80.25 100 THR A N 1
ATOM 798 C CA . THR A 1 100 ? -8.271 11.657 12.732 1.00 80.25 100 THR A CA 1
ATOM 799 C C . THR A 1 100 ? -9.425 10.730 12.337 1.00 80.25 100 THR A C 1
ATOM 801 O O . THR A 1 100 ? -9.531 10.384 11.154 1.00 80.25 100 THR A O 1
ATOM 804 N N . PRO A 1 101 ? -10.315 10.357 13.276 1.00 77.25 101 PRO A N 1
ATOM 805 C CA . PRO A 1 101 ? -11.452 9.508 12.968 1.00 77.25 101 PRO A CA 1
ATOM 806 C C . PRO A 1 101 ? -12.358 10.115 11.906 1.00 77.25 101 PRO A C 1
ATOM 808 O O . PRO A 1 101 ? -12.828 11.246 12.045 1.00 77.25 101 PRO A O 1
ATOM 811 N N . ARG A 1 102 ? -12.655 9.350 10.856 1.00 66.44 102 ARG A N 1
ATOM 812 C CA . ARG A 1 102 ? -13.712 9.710 9.905 1.00 66.44 102 ARG A CA 1
ATOM 813 C C . ARG A 1 102 ? -15.016 9.087 10.371 1.00 66.44 102 ARG A C 1
ATOM 815 O O . ARG A 1 102 ? -15.381 8.001 9.937 1.00 66.44 102 ARG A O 1
ATOM 822 N N . MET A 1 103 ? -15.711 9.778 11.266 1.00 62.31 103 MET A N 1
ATOM 823 C CA . MET A 1 103 ? -17.079 9.411 11.615 1.00 62.31 103 MET A CA 1
ATOM 824 C C . MET A 1 103 ? -18.002 9.870 10.484 1.00 62.31 103 MET A C 1
ATOM 826 O O . MET A 1 103 ? -18.204 11.069 10.297 1.00 62.31 103 MET A O 1
ATOM 830 N N . SER A 1 104 ? -18.552 8.935 9.709 1.00 54.78 104 SER A N 1
ATOM 831 C CA . SER A 1 104 ? -19.681 9.246 8.831 1.00 54.78 104 SER A CA 1
ATOM 832 C C . SER A 1 104 ? -20.887 9.576 9.708 1.00 54.78 104 SER A C 1
ATOM 834 O O . SER A 1 104 ? -21.429 8.703 10.388 1.00 54.78 104 SER A O 1
ATOM 836 N N . SER A 1 105 ? -21.287 10.844 9.735 1.00 46.19 105 SER A N 1
ATOM 837 C CA . SER A 1 105 ? -22.561 11.257 10.304 1.00 46.19 105 SER A CA 1
ATOM 838 C C . SER A 1 105 ? -23.703 10.838 9.371 1.00 46.19 105 SER A C 1
ATOM 840 O O . SER A 1 105 ? -23.705 11.184 8.193 1.00 46.19 105 SER A O 1
ATOM 842 N N . SER A 1 106 ? -24.712 10.174 9.946 1.00 46.84 106 SER A N 1
ATOM 843 C CA . SER A 1 106 ? -26.003 9.813 9.328 1.00 46.84 106 SER A CA 1
ATOM 844 C C . SER A 1 106 ? -25.966 8.593 8.388 1.00 46.84 106 SER A C 1
ATOM 846 O O . SER A 1 106 ? -25.014 8.404 7.646 1.00 46.84 106 SER A O 1
ATOM 848 N N . GLY A 1 107 ? -26.968 7.709 8.367 1.00 34.78 107 GLY A N 1
ATOM 849 C CA . GLY A 1 107 ? -28.397 7.955 8.592 1.00 34.78 107 GLY A CA 1
ATOM 850 C C . GLY A 1 107 ? -28.936 7.767 10.012 1.00 34.78 107 GLY A C 1
ATOM 851 O O . GLY A 1 107 ? -29.013 6.655 10.520 1.00 34.78 107 GLY A O 1
ATOM 852 N N . ARG A 1 108 ? -29.416 8.871 10.595 1.00 37.12 108 ARG A N 1
ATOM 853 C CA . ARG A 1 108 ? -30.710 8.871 11.288 1.00 37.12 108 ARG A CA 1
ATOM 854 C C . ARG A 1 108 ? -31.794 8.814 10.210 1.00 37.12 108 ARG A C 1
ATOM 856 O O . ARG A 1 108 ? -31.844 9.742 9.405 1.00 37.12 108 ARG A O 1
ATOM 863 N N . MET A 1 109 ? -32.609 7.765 10.221 1.00 33.22 109 MET A N 1
ATOM 864 C CA . MET A 1 109 ? -34.076 7.745 10.073 1.00 33.22 109 MET A CA 1
ATOM 865 C C . MET A 1 109 ? -34.544 6.296 10.018 1.00 33.22 109 MET A C 1
ATOM 867 O O . MET A 1 109 ? -33.964 5.533 9.217 1.00 33.22 109 MET A O 1
#

Foldseek 3Di:
DPPVVPPPPDFDFLVNVCVVVVHDSVVSVVVVVVCVVVVQKDWDQDPDNPTTGIDGDPVVVVVCVVCVVVVVVVVCVVCVVCPVCSLVVQQVVCVVVVHHRDDPDDDDD

pLDDT: mean 81.44, std 18.95, range [27.59, 97.62]

Secondary structure (DSSP, 8-state):
--GGG---S---BHHHHHHHHT--HHHHHHHHHHHHHTTSEEEEE-SSTT-EEEEE-HHHHHHHHHHHHHHHHHHHHHHHTTGGGHHHHHHHHHHHTTPPP--------

Radius of gyration: 17.49 Å; chains: 1; bounding box: 49×28×36 Å

Sequence (109 aa):
MEERNVIHRQTITQRKLATYCGVDQTMASQVLRVLEQDHLVRRAPGHDSRSNSLYLTDSGRRIISELEPEMLVLDSHFFTLLGENVQMFKATLQILIGLTPRMSSSGRM